Protein AF-A0A2D4RT22-F1 (afdb_monomer_lite)

Structure (mmCIF, N/CA/C/O backbone):
data_AF-A0A2D4RT22-F1
#
_entr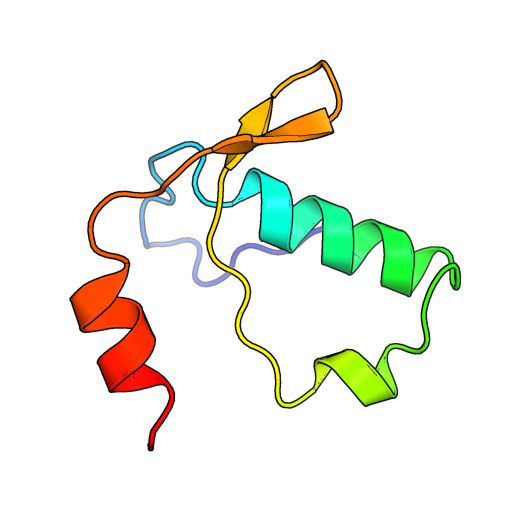y.id   AF-A0A2D4RT22-F1
#
loop_
_atom_site.group_PDB
_atom_site.id
_atom_site.type_symbol
_atom_site.label_atom_id
_atom_site.label_alt_id
_atom_site.label_comp_id
_atom_site.label_asym_id
_atom_site.label_entity_id
_atom_site.label_seq_id
_atom_site.pdbx_PDB_ins_code
_atom_site.Cartn_x
_atom_site.Cartn_y
_atom_site.Cartn_z
_atom_site.occupancy
_atom_site.B_iso_or_equiv
_atom_site.auth_seq_id
_atom_site.auth_comp_id
_atom_site.auth_asym_id
_atom_site.auth_atom_id
_atom_site.pdbx_PDB_model_num
ATOM 1 N N . MET A 1 1 ? 5.868 9.985 -11.473 1.00 63.88 1 MET A N 1
ATOM 2 C CA . MET A 1 1 ? 5.055 10.921 -10.665 1.00 63.88 1 MET A CA 1
ATOM 3 C C . MET A 1 1 ? 4.078 10.091 -9.848 1.00 63.88 1 MET A C 1
ATOM 5 O O . MET A 1 1 ? 3.398 9.264 -10.439 1.00 63.88 1 MET A O 1
ATOM 9 N N . VAL A 1 2 ? 4.050 10.250 -8.523 1.00 79.25 2 VAL A N 1
ATOM 10 C CA . VAL A 1 2 ? 3.076 9.575 -7.645 1.00 79.25 2 VAL A CA 1
ATOM 11 C C . VAL A 1 2 ? 2.002 10.596 -7.287 1.00 79.25 2 VAL A C 1
ATOM 13 O O . VAL A 1 2 ? 2.330 11.664 -6.776 1.00 79.25 2 VAL A O 1
ATOM 16 N N . ASN A 1 3 ? 0.739 10.305 -7.602 1.00 82.81 3 ASN A N 1
ATOM 17 C CA . ASN A 1 3 ? -0.374 11.210 -7.323 1.00 82.81 3 ASN A CA 1
ATOM 18 C C . ASN A 1 3 ? -1.149 10.741 -6.087 1.00 82.81 3 ASN A C 1
ATOM 20 O O . ASN A 1 3 ? -1.685 9.636 -6.077 1.00 82.81 3 ASN A O 1
ATOM 24 N N . LEU A 1 4 ? -1.246 11.601 -5.073 1.00 82.69 4 LEU A N 1
ATOM 25 C CA . LEU A 1 4 ? -2.012 11.355 -3.849 1.00 82.69 4 LEU A CA 1
ATOM 26 C C . LEU A 1 4 ? -3.282 12.217 -3.843 1.00 82.69 4 LEU A C 1
ATOM 28 O O . LEU A 1 4 ? -3.410 13.184 -3.085 1.00 82.69 4 LEU A O 1
ATOM 32 N N . ALA A 1 5 ? -4.218 11.882 -4.727 1.00 83.25 5 ALA A N 1
ATOM 33 C CA . ALA A 1 5 ? -5.524 12.529 -4.802 1.00 83.25 5 ALA A CA 1
ATOM 34 C C . ALA A 1 5 ? -6.472 12.012 -3.700 1.00 83.25 5 ALA A C 1
ATOM 36 O O . ALA A 1 5 ? -6.339 10.864 -3.276 1.00 83.25 5 ALA A O 1
ATOM 37 N N . PRO A 1 6 ? -7.445 12.819 -3.240 1.00 81.81 6 PRO A N 1
ATOM 38 C CA . PRO A 1 6 ? -7.705 14.222 -3.584 1.00 81.81 6 PRO A CA 1
ATOM 39 C C . PRO A 1 6 ? -6.816 15.178 -2.780 1.00 81.81 6 PRO A C 1
ATOM 41 O O . PRO A 1 6 ? -6.573 14.950 -1.597 1.00 81.81 6 PRO A O 1
ATOM 44 N N . ALA A 1 7 ? -6.337 16.269 -3.386 1.00 80.94 7 ALA A N 1
ATOM 45 C CA . ALA A 1 7 ? -5.382 17.203 -2.769 1.00 80.94 7 ALA A CA 1
ATOM 46 C C . ALA A 1 7 ? -5.863 17.815 -1.431 1.00 80.94 7 ALA A C 1
ATOM 48 O O . ALA A 1 7 ? -5.037 18.103 -0.571 1.00 80.94 7 ALA A O 1
ATOM 49 N N . GLN A 1 8 ? -7.180 17.936 -1.234 1.00 81.00 8 GLN A N 1
ATOM 50 C CA . GLN A 1 8 ? -7.827 18.597 -0.092 1.00 81.00 8 GLN A CA 1
ATOM 51 C C . GLN A 1 8 ? -7.736 17.809 1.225 1.00 81.00 8 GLN A C 1
ATOM 53 O O . GLN A 1 8 ? -7.872 18.390 2.299 1.00 81.00 8 GLN A O 1
ATOM 58 N N . LEU A 1 9 ? -7.496 16.496 1.165 1.00 79.88 9 LEU A N 1
ATOM 59 C CA . LEU A 1 9 ? -7.271 15.685 2.359 1.00 79.88 9 LEU A CA 1
ATOM 60 C C . LEU A 1 9 ? -5.800 15.756 2.765 1.00 79.88 9 LEU A C 1
ATOM 62 O O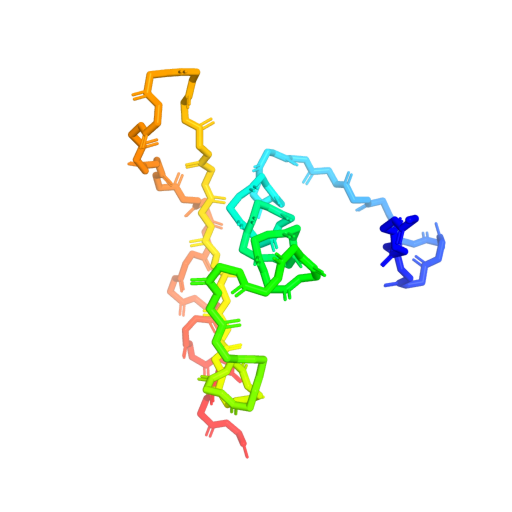 . LEU A 1 9 ? -4.908 15.539 1.937 1.00 79.88 9 LEU A O 1
ATOM 66 N N . LYS A 1 10 ? -5.534 16.021 4.049 1.00 70.00 10 LYS A N 1
ATOM 67 C CA . LYS A 1 10 ? -4.176 15.900 4.587 1.00 70.00 10 LYS A CA 1
ATOM 68 C C . LYS A 1 10 ? -3.779 14.422 4.581 1.00 70.00 10 LYS A C 1
ATOM 70 O O . LYS A 1 10 ? -4.408 13.613 5.256 1.00 70.00 10 LYS A O 1
ATOM 75 N N . LYS A 1 11 ? -2.724 14.079 3.841 1.00 72.50 11 LYS A N 1
ATOM 76 C CA . LYS A 1 11 ? -2.083 12.759 3.906 1.00 72.50 11 LYS A CA 1
ATOM 77 C C . LYS A 1 11 ? -1.038 12.837 5.007 1.00 72.50 11 LYS A C 1
ATOM 79 O O . LYS A 1 11 ? 0.055 13.341 4.781 1.00 72.50 11 LYS A O 1
ATOM 84 N N . VAL A 1 12 ? -1.436 12.478 6.223 1.00 65.19 12 VAL A N 1
ATOM 85 C CA . VAL A 1 12 ? -0.575 12.545 7.411 1.00 65.19 12 VAL A CA 1
ATOM 86 C C . VAL A 1 12 ? -0.200 11.126 7.826 1.00 65.19 12 VAL A C 1
ATOM 88 O O . VAL A 1 12 ? -1.085 10.280 7.936 1.00 65.19 12 VAL A O 1
ATOM 91 N N . GLY A 1 13 ? 1.088 10.893 8.089 1.00 65.06 13 GLY A N 1
ATOM 92 C CA . GLY A 1 13 ? 1.636 9.614 8.561 1.00 65.06 13 GLY A CA 1
ATOM 93 C C . GLY A 1 13 ? 2.487 8.881 7.517 1.00 65.06 13 GLY A C 1
ATOM 94 O O . GLY A 1 13 ? 2.357 9.141 6.324 1.00 65.06 13 GLY A O 1
ATOM 95 N N . ALA A 1 14 ? 3.344 7.963 7.978 1.00 65.56 14 ALA A N 1
ATOM 96 C CA . ALA A 1 14 ? 4.249 7.152 7.150 1.00 65.56 14 ALA A CA 1
ATOM 97 C C . ALA A 1 14 ? 3.579 5.885 6.568 1.00 65.56 14 ALA A C 1
ATOM 99 O O . ALA A 1 14 ? 4.187 5.116 5.829 1.00 65.56 14 ALA A O 1
ATOM 100 N N . GLY A 1 15 ? 2.273 5.706 6.800 1.00 74.06 15 GLY A N 1
ATOM 101 C CA . GLY A 1 15 ? 1.463 4.609 6.249 1.00 74.06 15 GLY A CA 1
ATOM 102 C C . GLY A 1 15 ? 1.321 4.572 4.722 1.00 74.06 15 GLY A C 1
ATOM 103 O O . GLY A 1 15 ? 0.604 3.714 4.208 1.00 74.06 15 GLY A O 1
ATOM 104 N N . PHE A 1 16 ? 1.969 5.491 4.001 1.00 80.81 16 PHE A N 1
ATOM 105 C CA . PHE A 1 16 ? 2.017 5.521 2.539 1.00 80.81 16 PHE A CA 1
ATOM 106 C C . PHE A 1 16 ? 3.318 4.950 1.966 1.00 80.81 16 PHE A C 1
ATOM 108 O O . PHE A 1 16 ? 3.369 4.707 0.762 1.00 80.81 16 PHE A O 1
ATOM 115 N N . ASP A 1 17 ? 4.332 4.680 2.789 1.00 88.62 17 ASP A N 1
ATOM 116 C CA . ASP A 1 17 ? 5.651 4.273 2.300 1.00 88.62 17 ASP A CA 1
ATOM 117 C C . ASP A 1 17 ? 5.596 2.926 1.568 1.00 88.62 17 ASP A C 1
ATOM 119 O O . ASP A 1 17 ? 6.073 2.819 0.436 1.00 88.62 17 ASP A O 1
ATOM 123 N N . LEU A 1 18 ? 4.931 1.916 2.149 1.00 91.56 18 LEU A N 1
ATOM 124 C CA . LEU A 1 18 ? 4.751 0.622 1.484 1.00 91.56 18 LEU A CA 1
ATOM 125 C C . LEU A 1 18 ? 3.920 0.743 0.188 1.00 91.56 18 LEU A C 1
ATOM 127 O O . LEU A 1 18 ? 4.399 0.278 -0.850 1.00 91.56 18 LEU A O 1
ATOM 131 N N . PRO A 1 19 ? 2.711 1.347 0.184 1.00 91.00 19 PRO A N 1
ATOM 132 C CA . PRO A 1 19 ? 1.938 1.532 -1.046 1.00 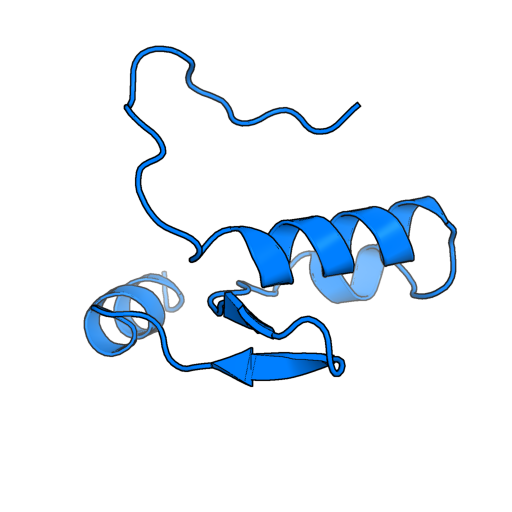91.00 19 PRO A CA 1
ATOM 133 C C . PRO A 1 19 ? 2.713 2.241 -2.162 1.00 91.00 19 PRO A C 1
ATOM 135 O O . PRO A 1 19 ? 2.629 1.841 -3.325 1.00 91.00 19 PRO A O 1
ATOM 138 N N . ILE A 1 20 ? 3.492 3.271 -1.818 1.00 91.88 20 ILE A N 1
ATOM 139 C CA . ILE A 1 20 ? 4.308 4.021 -2.777 1.00 91.88 20 ILE A CA 1
ATOM 140 C C . ILE A 1 20 ? 5.439 3.145 -3.324 1.00 91.88 20 ILE A C 1
ATOM 142 O O . ILE A 1 20 ? 5.650 3.124 -4.538 1.00 91.88 20 ILE A O 1
ATOM 146 N N . ALA A 1 21 ? 6.133 2.390 -2.467 1.00 92.56 21 ALA A N 1
ATOM 147 C CA . ALA A 1 21 ? 7.193 1.480 -2.891 1.00 92.56 21 ALA A CA 1
ATOM 148 C C . ALA A 1 21 ? 6.671 0.393 -3.844 1.00 92.56 21 ALA A C 1
ATOM 150 O O . ALA A 1 21 ? 7.263 0.156 -4.896 1.00 92.56 21 ALA A O 1
ATOM 151 N N . VAL A 1 22 ? 5.523 -0.218 -3.535 1.00 93.69 22 VAL A N 1
ATOM 152 C CA . VAL A 1 22 ? 4.885 -1.220 -4.405 1.00 93.69 22 VAL A CA 1
ATOM 153 C C . VAL A 1 22 ? 4.492 -0.613 -5.755 1.00 93.69 22 VAL A C 1
ATOM 155 O O . VAL A 1 22 ? 4.773 -1.205 -6.798 1.00 93.69 22 VAL A O 1
ATOM 158 N N . ALA A 1 23 ? 3.894 0.583 -5.758 1.00 92.31 23 ALA A N 1
ATOM 159 C CA . ALA A 1 23 ? 3.535 1.280 -6.991 1.00 92.31 23 ALA A CA 1
ATOM 160 C C . ALA A 1 23 ? 4.767 1.609 -7.851 1.00 92.31 23 ALA A C 1
ATOM 162 O O . ALA A 1 23 ? 4.724 1.472 -9.075 1.00 92.31 23 ALA A O 1
ATOM 163 N N . LEU A 1 24 ? 5.878 2.002 -7.220 1.00 93.44 24 LEU A N 1
ATOM 164 C CA . LEU A 1 24 ? 7.139 2.263 -7.909 1.00 93.44 24 LEU A CA 1
ATOM 165 C C . LEU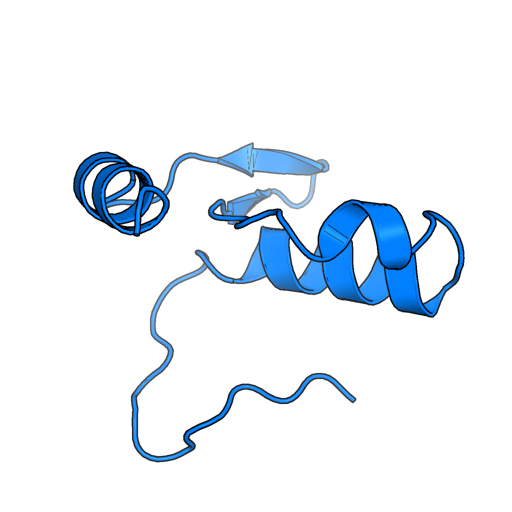 A 1 24 ? 7.719 0.982 -8.525 1.00 93.44 24 LEU A C 1
ATOM 167 O O . LEU A 1 24 ? 8.075 0.987 -9.702 1.00 93.44 24 LEU A O 1
ATOM 171 N N . LEU A 1 25 ? 7.746 -0.127 -7.780 1.00 93.75 25 LEU A N 1
ATOM 172 C CA . LEU A 1 25 ? 8.209 -1.426 -8.284 1.00 93.75 25 LEU A CA 1
ATOM 173 C C . LEU A 1 25 ? 7.374 -1.913 -9.475 1.00 93.75 25 LEU A C 1
ATOM 175 O O . LEU A 1 25 ? 7.931 -2.401 -10.461 1.00 93.75 25 LEU A O 1
ATOM 179 N N . ALA A 1 26 ? 6.054 -1.735 -9.420 1.00 94.62 26 ALA A N 1
ATOM 180 C CA . ALA A 1 26 ? 5.161 -2.055 -10.529 1.00 94.62 26 ALA A CA 1
ATOM 181 C C . ALA A 1 26 ? 5.442 -1.179 -11.759 1.00 94.62 26 ALA A C 1
ATOM 183 O O . ALA A 1 26 ? 5.542 -1.687 -12.876 1.00 94.62 26 ALA A O 1
ATOM 184 N N . ALA A 1 27 ? 5.642 0.130 -11.564 1.00 93.25 27 ALA A N 1
ATOM 185 C CA . ALA A 1 27 ? 5.993 1.057 -12.641 1.00 93.25 27 ALA A CA 1
ATOM 186 C C . ALA A 1 27 ? 7.351 0.721 -13.285 1.00 93.25 27 ALA A C 1
ATOM 188 O O . ALA A 1 27 ? 7.516 0.860 -14.497 1.00 93.25 27 ALA A O 1
ATOM 189 N N . MET A 1 28 ? 8.298 0.219 -12.490 1.00 95.81 28 MET A N 1
ATOM 190 C CA . MET A 1 28 ? 9.597 -0.289 -12.942 1.00 95.81 28 MET A CA 1
ATOM 191 C C . MET A 1 28 ? 9.521 -1.696 -13.561 1.00 95.81 28 MET A C 1
ATOM 193 O O . MET A 1 28 ? 10.543 -2.229 -13.985 1.00 95.81 28 MET A O 1
ATOM 197 N N . ARG A 1 29 ? 8.327 -2.303 -13.635 1.00 94.44 29 ARG A N 1
ATOM 198 C CA . ARG A 1 29 ? 8.083 -3.670 -14.132 1.00 94.44 29 ARG A CA 1
ATOM 199 C C . ARG A 1 29 ? 8.803 -4.768 -13.340 1.00 94.44 29 ARG A C 1
ATOM 201 O O . ARG A 1 29 ? 8.997 -5.866 -13.855 1.00 94.44 29 ARG A O 1
ATOM 208 N N . HIS A 1 30 ? 9.148 -4.507 -12.079 1.00 95.88 30 HIS A N 1
ATOM 209 C CA . HIS A 1 30 ? 9.652 -5.538 -11.166 1.00 95.88 30 HIS A CA 1
ATOM 210 C C . HIS A 1 30 ? 8.542 -6.479 -10.676 1.00 95.88 30 HIS A C 1
ATOM 212 O O . HIS A 1 30 ? 8.833 -7.582 -10.216 1.00 95.88 30 HIS A O 1
ATOM 218 N N . CYS A 1 31 ? 7.271 -6.083 -10.802 1.00 91.81 31 CYS A N 1
ATOM 219 C CA . CYS A 1 31 ? 6.123 -6.964 -10.608 1.00 91.81 31 CYS A CA 1
ATOM 220 C C . CYS A 1 31 ? 4.996 -6.657 -11.618 1.00 91.81 31 CYS A C 1
ATOM 222 O O . CYS A 1 31 ? 4.881 -5.515 -12.073 1.00 91.81 31 CYS A O 1
ATOM 224 N N . PRO A 1 32 ? 4.156 -7.648 -11.985 1.00 92.62 32 PRO A N 1
ATOM 225 C CA . PRO A 1 32 ? 3.025 -7.423 -12.882 1.00 92.62 32 PRO A CA 1
ATOM 226 C C . PRO A 1 32 ? 1.953 -6.577 -12.193 1.00 92.62 32 PRO A C 1
ATOM 228 O O . PRO A 1 32 ? 1.406 -6.984 -11.163 1.00 92.62 32 PRO A O 1
ATOM 231 N N . ALA A 1 33 ? 1.625 -5.421 -12.769 1.00 92.38 33 ALA A N 1
ATOM 232 C CA . ALA A 1 33 ? 0.636 -4.501 -12.211 1.00 92.38 33 ALA A CA 1
ATOM 233 C C . ALA A 1 33 ? -0.768 -5.125 -12.141 1.00 92.38 33 ALA A C 1
ATOM 235 O O . ALA A 1 33 ? -1.559 -4.792 -11.262 1.00 92.38 33 ALA A O 1
ATOM 236 N N . GLU A 1 34 ? -1.071 -6.077 -13.024 1.00 94.00 34 GLU A N 1
ATOM 237 C CA . GLU A 1 34 ? -2.330 -6.822 -13.050 1.00 94.00 34 GLU A CA 1
ATOM 238 C C . GLU A 1 34 ? -2.577 -7.568 -11.741 1.00 94.00 34 GLU A C 1
ATOM 240 O O . GLU A 1 34 ? -3.715 -7.635 -11.287 1.00 94.00 34 GLU A O 1
ATOM 245 N N . ARG A 1 35 ? -1.514 -8.067 -11.099 1.00 92.06 35 ARG A N 1
ATOM 246 C CA . ARG A 1 35 ? -1.615 -8.783 -9.821 1.00 92.06 35 ARG A CA 1
ATOM 247 C C . ARG A 1 35 ? -1.924 -7.869 -8.638 1.00 92.06 35 ARG A C 1
ATOM 249 O O . ARG A 1 35 ? -2.247 -8.373 -7.571 1.00 92.06 35 ARG A O 1
ATOM 256 N N . LEU A 1 36 ? -1.795 -6.555 -8.811 1.00 93.06 36 LEU A N 1
ATOM 257 C CA . LEU A 1 36 ? -1.997 -5.569 -7.751 1.00 93.06 36 LEU A CA 1
ATOM 258 C C . LEU A 1 36 ? -3.404 -4.962 -7.766 1.00 93.06 36 LEU A C 1
ATOM 260 O O . LEU A 1 36 ? -3.762 -4.274 -6.816 1.00 93.06 36 LEU A O 1
ATOM 264 N N . LYS A 1 37 ? -4.193 -5.197 -8.825 1.00 91.25 37 LYS A N 1
ATOM 265 C CA . LYS A 1 37 ? -5.502 -4.550 -9.029 1.00 91.25 37 LYS A CA 1
ATOM 266 C C . LYS A 1 37 ? -6.498 -4.832 -7.904 1.00 91.25 37 LYS A C 1
ATOM 268 O O . LYS A 1 37 ? -7.237 -3.931 -7.528 1.00 91.25 37 LYS A O 1
ATOM 273 N N . ASP A 1 38 ? -6.445 -6.034 -7.339 1.00 90.12 38 ASP A N 1
ATOM 274 C CA . ASP A 1 38 ? -7.356 -6.487 -6.281 1.00 90.12 38 ASP A CA 1
ATOM 275 C C . ASP A 1 38 ? -6.686 -6.483 -4.896 1.00 90.12 38 ASP A C 1
ATOM 277 O O . ASP A 1 38 ? -7.100 -7.191 -3.979 1.00 90.12 38 ASP A O 1
ATOM 281 N N . CYS A 1 39 ? -5.598 -5.724 -4.742 1.00 90.75 39 CYS A N 1
ATOM 282 C CA . CYS A 1 39 ? -4.822 -5.654 -3.509 1.00 90.75 39 CYS A CA 1
ATOM 283 C C . CYS A 1 39 ? -4.908 -4.266 -2.876 1.00 90.75 39 CYS A C 1
ATOM 285 O O . CYS A 1 39 ? -4.753 -3.243 -3.542 1.00 90.75 39 CYS A O 1
ATOM 287 N N . LEU A 1 40 ? -5.065 -4.241 -1.552 1.00 90.81 40 LEU A N 1
ATOM 288 C CA . LEU A 1 40 ? -4.884 -3.042 -0.742 1.00 90.81 40 LEU A CA 1
ATOM 289 C C . LEU A 1 40 ? -3.610 -3.191 0.092 1.00 90.81 40 LEU A C 1
ATOM 291 O O . LEU A 1 40 ? -3.448 -4.170 0.819 1.00 90.81 40 LEU A O 1
ATOM 295 N N . PHE A 1 41 ? -2.716 -2.211 -0.011 1.00 91.00 41 PHE A N 1
ATOM 296 C CA . PHE A 1 41 ? -1.472 -2.162 0.752 1.00 91.00 41 PHE A CA 1
ATOM 297 C C . PHE A 1 41 ? -1.607 -1.145 1.883 1.00 91.00 41 PHE A C 1
ATOM 299 O O . PHE A 1 41 ? -2.080 -0.031 1.667 1.00 91.00 41 PHE A O 1
ATOM 306 N N . ALA A 1 42 ? -1.183 -1.527 3.085 1.00 90.12 42 ALA A N 1
ATOM 307 C CA . ALA A 1 42 ? -1.144 -0.657 4.253 1.00 90.12 42 ALA A CA 1
ATOM 308 C C . ALA A 1 42 ? 0.053 -1.057 5.121 1.00 90.12 42 ALA A C 1
ATOM 310 O O . ALA A 1 42 ? 0.156 -2.209 5.542 1.00 90.12 42 ALA A O 1
ATOM 311 N N . GLY A 1 43 ? 0.972 -0.127 5.358 1.00 89.50 43 GLY A N 1
ATOM 312 C CA . GLY A 1 43 ? 2.220 -0.409 6.062 1.00 89.50 43 GLY A CA 1
ATOM 313 C C . GLY A 1 43 ? 3.219 0.732 5.930 1.00 89.50 43 GLY A C 1
ATOM 314 O O . GLY A 1 43 ? 3.143 1.512 4.979 1.00 89.50 43 GLY A O 1
ATOM 315 N N . GLU A 1 44 ? 4.157 0.807 6.868 1.00 91.69 44 GLU A N 1
ATOM 316 C CA . GLU A 1 44 ? 5.309 1.716 6.784 1.00 91.69 44 GLU A CA 1
ATOM 317 C C . GLU A 1 44 ? 6.568 0.891 6.505 1.00 91.69 44 GLU A C 1
ATOM 319 O O . GLU A 1 44 ? 6.650 -0.273 6.906 1.00 91.69 44 GLU A O 1
ATOM 324 N N . LEU A 1 45 ? 7.539 1.465 5.798 1.00 90.38 45 LEU A N 1
ATOM 325 C CA . LEU A 1 45 ? 8.811 0.804 5.517 1.00 90.38 45 LEU A CA 1
ATOM 326 C C . LEU A 1 45 ? 9.919 1.475 6.319 1.00 90.38 45 LEU A C 1
ATOM 328 O O . LEU A 1 45 ? 10.061 2.694 6.288 1.00 90.38 45 LEU A O 1
ATOM 332 N N . SER A 1 46 ? 10.727 0.676 7.013 1.00 90.31 46 SER A N 1
ATOM 333 C CA . SER A 1 46 ? 11.984 1.175 7.567 1.00 90.31 46 SER A CA 1
ATOM 334 C C . SER A 1 46 ? 13.028 1.338 6.458 1.00 90.31 46 SER A C 1
ATOM 336 O O . SER A 1 46 ? 12.904 0.762 5.374 1.00 90.31 46 SER A O 1
ATOM 338 N N . LEU A 1 47 ? 14.092 2.095 6.730 1.00 88.75 47 LEU A N 1
ATOM 339 C CA . LEU A 1 47 ? 15.197 2.276 5.779 1.00 88.75 47 LEU A CA 1
ATOM 340 C C . LEU A 1 47 ? 15.946 0.963 5.491 1.00 88.75 47 LEU A C 1
ATOM 342 O O . LEU A 1 47 ? 16.524 0.798 4.422 1.00 88.75 47 LEU A O 1
ATOM 346 N N . GLU A 1 48 ? 15.881 0.007 6.415 1.00 91.75 48 GLU A N 1
ATOM 347 C CA . GLU A 1 48 ? 16.403 -1.356 6.285 1.00 91.75 48 GLU A CA 1
ATOM 348 C C . GLU A 1 48 ? 15.474 -2.274 5.468 1.00 91.75 48 GLU A C 1
ATOM 350 O O . GLU A 1 48 ? 15.768 -3.454 5.289 1.00 91.75 48 GLU A O 1
ATOM 355 N N . GLY A 1 49 ? 14.337 -1.760 4.984 1.00 87.44 49 GLY A N 1
ATOM 356 C CA . GLY A 1 49 ? 13.356 -2.511 4.201 1.00 87.44 49 GLY A CA 1
ATOM 357 C C . GLY A 1 49 ? 12.426 -3.395 5.036 1.00 87.44 49 GLY A C 1
ATOM 358 O O . GLY A 1 49 ? 11.704 -4.220 4.475 1.00 87.44 49 GLY A O 1
ATOM 359 N N . SER A 1 50 ? 12.420 -3.241 6.365 1.00 93.12 50 SER A N 1
ATOM 360 C CA . SER A 1 50 ? 11.488 -3.965 7.234 1.00 93.12 50 SER A CA 1
ATOM 361 C C . SER A 1 50 ? 10.091 -3.342 7.197 1.00 93.12 50 SER A C 1
ATOM 363 O O . SER A 1 50 ? 9.943 -2.122 7.099 1.00 93.12 50 SER A O 1
ATOM 365 N N . LEU A 1 51 ? 9.058 -4.183 7.289 1.00 91.25 51 LEU A N 1
ATOM 366 C CA . LEU A 1 51 ? 7.672 -3.730 7.355 1.00 91.25 51 LEU A CA 1
ATOM 367 C C . LEU A 1 51 ? 7.291 -3.372 8.795 1.00 91.25 51 LEU A C 1
ATOM 369 O O . LEU A 1 51 ? 7.449 -4.184 9.705 1.00 91.25 51 LEU A O 1
ATOM 373 N N . GLN A 1 52 ? 6.729 -2.182 8.977 1.00 89.69 52 GLN A N 1
ATOM 374 C CA . GLN A 1 52 ? 6.232 -1.674 10.251 1.00 89.69 52 GLN A CA 1
ATOM 375 C C . GLN A 1 52 ?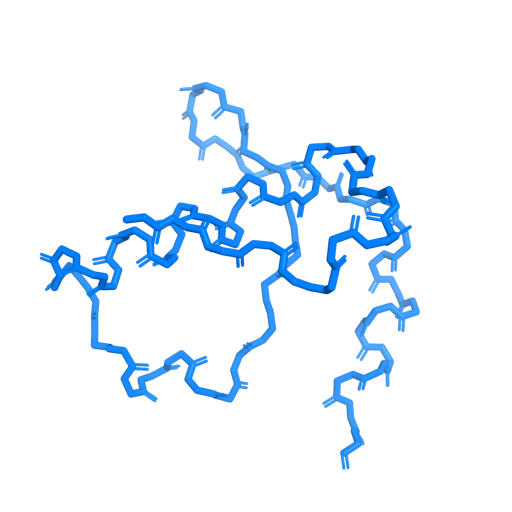 4.701 -1.594 10.245 1.00 89.69 52 GLN A C 1
ATOM 377 O O . GLN A 1 52 ? 4.059 -1.355 9.215 1.00 89.69 52 GLN A O 1
ATOM 382 N N . SER A 1 53 ? 4.098 -1.809 11.416 1.00 86.31 53 SER A N 1
ATOM 383 C CA . SER A 1 53 ? 2.644 -1.779 11.580 1.00 86.31 53 SER A CA 1
ATOM 384 C C . SER A 1 53 ? 2.089 -0.360 11.469 1.00 86.31 53 SER A C 1
ATOM 386 O O . SER A 1 53 ? 2.632 0.561 12.074 1.00 86.31 53 SER A O 1
ATOM 388 N N . VAL A 1 54 ? 0.934 -0.205 10.822 1.00 88.19 54 VAL A N 1
ATOM 389 C CA . VAL A 1 54 ? 0.179 1.057 10.803 1.00 88.19 54 VAL A CA 1
ATOM 390 C C . VAL A 1 54 ? -0.990 1.029 11.784 1.00 88.19 54 VAL A C 1
ATOM 392 O O . VAL A 1 54 ? -1.631 -0.002 12.009 1.00 88.19 54 VAL A O 1
ATOM 395 N N . ARG A 1 55 ? -1.323 2.191 12.354 1.00 87.62 55 ARG A N 1
ATOM 396 C CA . ARG A 1 55 ? -2.527 2.334 13.187 1.00 87.62 55 ARG A CA 1
ATOM 397 C C . ARG A 1 55 ? -3.781 2.192 12.328 1.00 87.62 55 ARG A C 1
ATOM 399 O O . ARG A 1 55 ? -3.842 2.713 11.221 1.00 87.62 55 ARG A O 1
ATOM 406 N N . GLY A 1 56 ? -4.806 1.528 12.864 1.00 87.75 56 GLY A N 1
ATOM 407 C CA . GLY A 1 56 ? -6.085 1.360 12.166 1.00 87.75 56 GLY A CA 1
ATOM 408 C C . GLY A 1 56 ? -6.098 0.244 11.115 1.00 87.75 56 GLY A C 1
ATOM 409 O O . GLY A 1 56 ? -6.992 0.224 10.275 1.00 87.75 56 GLY A O 1
ATOM 410 N N . VAL A 1 57 ? -5.154 -0.706 11.161 1.00 88.56 57 VAL A N 1
ATOM 411 C CA . VAL A 1 57 ? -5.121 -1.840 10.215 1.00 88.56 57 VAL A CA 1
ATOM 412 C C . VAL A 1 57 ? -6.406 -2.676 10.244 1.00 88.56 57 VAL A C 1
ATOM 414 O O . VAL A 1 57 ? -6.881 -3.105 9.199 1.00 88.56 57 VAL A O 1
ATOM 417 N N . LEU A 1 58 ? -7.024 -2.847 11.419 1.00 89.88 58 LEU A N 1
ATOM 418 C CA . LEU A 1 58 ? -8.264 -3.612 11.562 1.00 89.88 58 LEU A CA 1
ATOM 419 C C . LEU A 1 58 ? -9.449 -2.973 10.809 1.00 89.88 58 LEU A C 1
ATOM 421 O O . LEU A 1 58 ? -10.026 -3.649 9.958 1.00 89.88 58 LEU A O 1
ATOM 425 N N . PRO A 1 59 ? -9.823 -1.697 11.047 1.00 90.69 59 PRO A N 1
ATOM 426 C CA . PRO A 1 59 ? -10.884 -1.068 10.264 1.00 90.69 59 PRO A CA 1
ATOM 427 C C . PRO A 1 59 ? -10.536 -0.965 8.773 1.00 90.69 59 PRO A C 1
ATOM 429 O O . PRO A 1 59 ? -11.433 -1.123 7.953 1.00 90.69 59 PRO A O 1
ATOM 432 N N . MET A 1 60 ? -9.262 -0.780 8.399 1.00 89.50 60 MET A N 1
ATOM 433 C CA . MET A 1 60 ? -8.844 -0.822 6.989 1.00 89.50 60 MET A CA 1
ATOM 434 C C . MET A 1 60 ? -9.110 -2.192 6.352 1.00 89.50 60 MET A C 1
ATOM 436 O O . MET A 1 60 ? -9.714 -2.257 5.286 1.00 89.50 60 MET A O 1
ATOM 440 N N . ALA A 1 61 ? -8.734 -3.282 7.024 1.00 90.12 61 ALA A N 1
ATOM 441 C CA . ALA A 1 61 ? -8.970 -4.643 6.547 1.00 90.12 61 ALA A CA 1
ATOM 442 C C . ALA A 1 61 ? -10.464 -4.993 6.459 1.00 90.12 61 ALA A C 1
ATOM 444 O O . ALA A 1 61 ? -10.872 -5.750 5.587 1.00 90.12 61 ALA A O 1
ATOM 445 N N . LEU A 1 62 ? -11.310 -4.434 7.328 1.00 91.50 62 LEU A N 1
ATOM 446 C CA . LEU A 1 62 ? -12.761 -4.609 7.216 1.00 91.50 62 LEU A CA 1
ATOM 447 C C . LEU A 1 62 ? -13.340 -3.896 5.983 1.00 91.50 62 LEU A C 1
ATOM 449 O O . LEU A 1 62 ? -14.313 -4.376 5.405 1.00 91.50 62 LEU A O 1
ATOM 453 N N . MET A 1 63 ? -12.740 -2.782 5.553 1.00 87.81 63 MET A N 1
ATOM 454 C CA . MET A 1 63 ? -13.189 -2.025 4.378 1.00 87.81 63 MET A CA 1
ATOM 455 C C . MET A 1 63 ? -12.840 -2.699 3.046 1.00 87.81 63 MET A C 1
ATOM 457 O O . MET A 1 63 ? -13.448 -2.350 2.039 1.00 87.81 63 MET A O 1
ATOM 461 N N . THR A 1 64 ? -11.913 -3.665 3.022 1.00 86.44 64 THR A N 1
ATOM 462 C CA . THR A 1 64 ? -11.524 -4.368 1.783 1.00 86.44 64 THR A CA 1
ATOM 463 C C . THR A 1 64 ? -12.533 -5.424 1.331 1.00 86.44 64 THR A C 1
ATOM 465 O O . THR A 1 64 ? -12.428 -5.920 0.217 1.00 86.44 64 THR A O 1
ATOM 468 N N . ARG A 1 65 ? -13.514 -5.779 2.172 1.00 72.44 65 ARG A N 1
ATOM 469 C CA . ARG A 1 65 ? -14.540 -6.803 1.895 1.00 72.44 65 ARG A CA 1
ATOM 470 C C . ARG A 1 65 ? -15.814 -6.257 1.227 1.00 72.44 65 ARG A C 1
ATOM 472 O O . ARG A 1 65 ? -16.878 -6.851 1.388 1.00 72.44 65 ARG A O 1
ATOM 479 N N . ARG A 1 66 ? -15.731 -5.117 0.548 1.00 57.00 66 ARG A N 1
ATOM 480 C CA . ARG A 1 66 ? -16.855 -4.508 -0.180 1.00 57.00 66 ARG A CA 1
ATOM 481 C C . ARG A 1 66 ? -16.766 -4.809 -1.662 1.00 57.00 66 ARG A C 1
ATOM 483 O O . ARG A 1 66 ? -17.850 -4.989 -2.251 1.00 57.00 66 ARG A O 1
#

Radius of gyration: 12.74 Å; chains: 1; bounding box: 33×27×27 Å

Sequence (66 aa):
MVNLAPAQLKKVGAGFDLPIAVALLAAMRHCPAERLKDCLFAGELSLEGSLQSVRGVLPMALMTRR

pLDDT: mean 86.5, std 8.75, range [57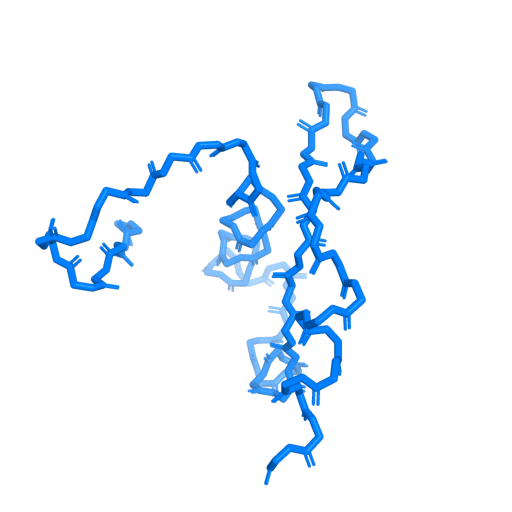.0, 95.88]

Foldseek 3Di:
DDDDPPPPDDPDDQQCQFVVVVVVCCVVVVDPVVVCPLDDGTFHADPVRDTHDDPPVPVVVVVSVD

Secondary structure (DSSP, 8-state):
------TTS---SSTTHHHHHHHHHHHTTSS-GGGGTT-----EE-TTS-EEPPTTHHHHHHHTT-